Protein AF-A0A963ZCV9-F1 (afdb_monomer_lite)

Foldseek 3Di:
DPPVVLVVVLVVLLVVQQVLLVVLVLLLVLLVLVLVQQVCVVVVDDCVVRPRPHDPVSCVVCPNPHSVRSVVVNVVSLVVLLVVLLVSLVVSVCSVCVPDDLVVVSCCLSVVLLVVLVVLLVVLPDPDDPVSSVVSPVVSVVSSSVSSHSVSSVCSVVVVVVVVVVVVPPPDD

Sequence (173 aa):
MNRKFQIVLIIAIIGFLFYLDFLRDYVFKNLDWRMDFQYHMEQGGSPDKYVDGTDSWMKSVLGEASSNTIYLLKYMASGIFIVIYTFISHLIMRLAYPDQNTFPFTFLLYGLGTLSMLLVFGFYFFEWSIQTKAKFYLTSMEIGHFLESSLPTLLMLLGFKIYLSSQEVKPNE

Secondary structure (DSSP, 8-state):
--HHHHHHHHHHHHHHHHHHHHHHHHHHHHHHHHHHHHHHHHTT--TTTS---S-HHHHHHHTT--HHHHHHHHHHHHHHHHHHHHHHHHHHHHHH-TTS--HHHHHHHHHHHHHHHHHHHHGGGSS--HHHHHHHHHHHHHHHHHHTSHHHHHHHHHHHHHHHHHHHTS---

pLDDT: mean 90.55, std 8.56, range [37.78, 97.12]

Radius of gyration: 20.56 Å; chains: 1; bounding box: 50×33×68 Å

Structure (mmCIF, N/CA/C/O backbone):
data_AF-A0A9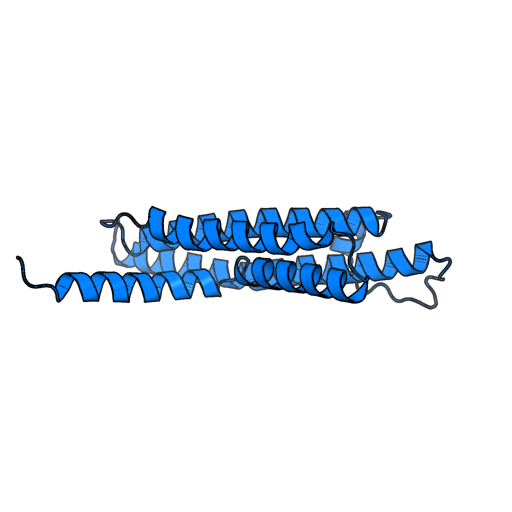63ZCV9-F1
#
_entry.id   AF-A0A963ZCV9-F1
#
loop_
_atom_site.group_PDB
_atom_site.id
_atom_site.type_symbol
_atom_site.label_atom_id
_atom_site.label_alt_id
_atom_site.label_comp_id
_atom_site.label_asym_id
_atom_site.label_entity_id
_atom_site.label_seq_id
_atom_site.pdbx_PDB_ins_code
_atom_site.Cartn_x
_atom_site.Cartn_y
_atom_site.Cartn_z
_atom_site.occupancy
_atom_site.B_iso_or_equiv
_atom_site.auth_seq_id
_atom_site.auth_comp_id
_atom_site.auth_asym_id
_atom_site.auth_atom_id
_atom_site.pdbx_PDB_model_num
ATOM 1 N N . MET A 1 1 ? -24.689 -1.014 17.542 1.00 70.31 1 MET A N 1
ATOM 2 C CA . MET A 1 1 ? -24.430 -2.256 16.774 1.00 70.31 1 MET A CA 1
ATOM 3 C C . MET A 1 1 ? -24.314 -3.419 17.751 1.00 70.31 1 MET A C 1
ATOM 5 O O . MET A 1 1 ? -23.811 -3.209 18.845 1.00 70.31 1 MET A O 1
ATOM 9 N N . ASN A 1 2 ? -24.805 -4.617 17.419 1.00 90.81 2 ASN A N 1
ATOM 10 C CA . ASN A 1 2 ? -24.644 -5.782 18.300 1.00 90.81 2 ASN A CA 1
ATOM 11 C C . ASN A 1 2 ? -23.148 -6.126 18.428 1.00 90.81 2 ASN A C 1
ATOM 13 O O . ASN A 1 2 ? -22.478 -6.294 17.410 1.00 90.81 2 ASN A O 1
ATOM 17 N N . ARG A 1 3 ? -22.633 -6.261 19.658 1.00 88.56 3 ARG A N 1
ATOM 18 C CA . ARG A 1 3 ? -21.211 -6.544 19.927 1.00 88.56 3 ARG A CA 1
ATOM 19 C C . ARG A 1 3 ? -20.709 -7.805 19.217 1.00 88.56 3 ARG A C 1
ATOM 21 O O . ARG A 1 3 ? -19.590 -7.814 18.717 1.00 88.56 3 ARG A O 1
ATOM 28 N N . LYS A 1 4 ? -21.534 -8.854 19.121 1.00 93.00 4 LYS A N 1
ATOM 29 C CA . LYS A 1 4 ? -21.173 -10.080 18.387 1.00 93.00 4 LYS A CA 1
ATOM 30 C C . LYS A 1 4 ? -21.023 -9.805 16.891 1.00 93.00 4 LYS A C 1
ATOM 32 O O . LYS A 1 4 ? -20.037 -10.213 16.292 1.00 93.00 4 LYS A O 1
ATOM 37 N N . PHE A 1 5 ? -21.971 -9.068 16.314 1.00 93.50 5 PHE A N 1
ATOM 38 C CA . PHE A 1 5 ? -21.935 -8.687 14.902 1.00 93.50 5 PHE A CA 1
ATOM 39 C C . PHE A 1 5 ? -20.728 -7.794 14.582 1.00 93.50 5 PHE A C 1
ATOM 41 O O . PHE A 1 5 ? -20.045 -8.021 13.593 1.00 93.50 5 PHE A O 1
ATOM 48 N N . GLN A 1 6 ? -20.416 -6.835 15.455 1.00 92.62 6 GLN A N 1
ATOM 49 C CA . GLN A 1 6 ? -19.242 -5.967 15.337 1.00 92.62 6 GLN A CA 1
ATOM 50 C C . GLN A 1 6 ? -17.931 -6.756 15.299 1.00 92.62 6 GLN A C 1
ATOM 52 O O . GLN A 1 6 ? -17.093 -6.498 14.444 1.00 92.62 6 GLN A O 1
ATOM 57 N N . ILE A 1 7 ? -17.763 -7.734 16.194 1.00 93.75 7 ILE A N 1
ATOM 58 C CA . ILE A 1 7 ? -16.562 -8.580 16.229 1.00 93.75 7 ILE A CA 1
ATOM 59 C C . ILE A 1 7 ? -16.450 -9.411 14.948 1.00 93.75 7 ILE A C 1
ATOM 61 O O . ILE A 1 7 ? -15.384 -9.443 14.341 1.00 93.75 7 ILE A O 1
ATOM 65 N N . VAL A 1 8 ? -17.545 -10.041 14.510 1.00 96.00 8 VAL A N 1
ATOM 66 C CA . VAL A 1 8 ? -17.570 -10.813 13.257 1.00 96.00 8 VAL A CA 1
ATOM 67 C C . VAL A 1 8 ? -17.205 -9.929 12.064 1.00 96.00 8 VAL A C 1
ATOM 69 O O . VAL A 1 8 ? -16.395 -10.331 11.233 1.00 96.00 8 VAL A O 1
ATOM 72 N N . LEU A 1 9 ? -17.741 -8.708 12.010 1.00 95.75 9 LEU A N 1
ATOM 73 C CA . LEU A 1 9 ? -17.434 -7.744 10.959 1.00 95.75 9 LEU A CA 1
ATOM 74 C C . LEU A 1 9 ? -15.954 -7.336 10.969 1.00 95.75 9 LEU A C 1
ATOM 76 O O . LEU A 1 9 ? -15.322 -7.339 9.919 1.00 95.75 9 LEU A O 1
ATOM 80 N N . ILE A 1 10 ? -15.378 -7.040 12.139 1.00 94.94 10 ILE A N 1
ATOM 81 C CA . ILE A 1 10 ? -13.949 -6.712 12.264 1.00 94.94 10 ILE A CA 1
ATOM 82 C C . ILE A 1 10 ? -13.082 -7.881 11.782 1.00 94.94 10 ILE A C 1
ATOM 84 O O . ILE A 1 10 ? -12.159 -7.662 11.004 1.00 94.94 10 ILE A O 1
ATOM 88 N N . ILE A 1 11 ? -13.391 -9.116 12.190 1.00 95.88 11 ILE A N 1
ATOM 89 C CA . ILE A 1 11 ? -12.656 -10.313 11.753 1.00 95.88 11 ILE A CA 1
ATOM 90 C C . ILE A 1 11 ? -12.740 -10.473 10.232 1.00 95.88 11 ILE A C 1
ATOM 92 O O . ILE A 1 11 ? -11.721 -10.725 9.593 1.00 95.88 11 ILE A O 1
ATOM 96 N N . ALA A 1 12 ? -13.924 -10.286 9.644 1.00 97.06 12 ALA A N 1
ATOM 97 C CA . ALA A 1 12 ? -14.109 -10.367 8.199 1.00 97.06 12 ALA A CA 1
ATOM 98 C C . ALA A 1 12 ? -13.292 -9.300 7.452 1.00 97.06 12 ALA A C 1
ATOM 100 O O . ALA A 1 12 ? -12.628 -9.619 6.468 1.00 97.06 12 ALA A O 1
ATOM 101 N N . ILE A 1 13 ? -13.285 -8.053 7.937 1.00 96.81 13 ILE A N 1
ATOM 102 C CA . ILE A 1 13 ? -12.526 -6.959 7.312 1.00 96.81 13 ILE A CA 1
ATOM 103 C C . ILE A 1 13 ? -11.013 -7.170 7.482 1.00 96.81 13 ILE A C 1
ATOM 105 O O . ILE A 1 13 ? -10.265 -6.915 6.545 1.00 96.81 13 ILE A O 1
ATOM 109 N N . ILE A 1 14 ? -10.547 -7.689 8.624 1.00 95.81 14 ILE A N 1
ATOM 110 C CA . ILE A 1 14 ? -9.137 -8.074 8.807 1.00 95.81 14 ILE A CA 1
ATOM 111 C C . ILE A 1 14 ? -8.763 -9.224 7.862 1.00 95.81 14 ILE A C 1
ATOM 113 O O . ILE A 1 14 ? -7.710 -9.181 7.236 1.00 95.81 14 ILE A O 1
ATOM 117 N N . GLY A 1 15 ? -9.625 -10.232 7.704 1.00 96.44 15 GLY A N 1
ATOM 118 C CA . GLY A 1 15 ? -9.414 -11.301 6.724 1.00 96.44 15 GLY A CA 1
ATOM 119 C C . GLY A 1 15 ? -9.315 -10.762 5.294 1.00 96.44 15 GLY A C 1
ATOM 120 O O . GLY A 1 15 ? -8.426 -11.157 4.542 1.00 96.44 15 GLY A O 1
ATOM 121 N N . PHE A 1 16 ? -10.175 -9.804 4.939 1.00 96.50 16 PHE A N 1
ATOM 122 C CA . PHE A 1 16 ? -10.111 -9.110 3.654 1.00 96.50 16 PHE A CA 1
ATOM 123 C C . PHE A 1 16 ? -8.826 -8.284 3.492 1.00 96.50 16 PHE A C 1
ATOM 125 O O . PHE A 1 16 ? -8.230 -8.294 2.422 1.00 96.50 16 PHE A O 1
ATOM 132 N N . LEU A 1 17 ? -8.354 -7.627 4.551 1.00 96.00 17 LEU A N 1
ATOM 133 C CA . LEU A 1 17 ? -7.090 -6.891 4.554 1.00 96.00 17 LEU A CA 1
ATOM 134 C C . LEU A 1 17 ? -5.893 -7.806 4.241 1.00 96.00 17 LEU A C 1
ATOM 136 O O . LEU A 1 17 ? -5.051 -7.441 3.431 1.00 96.00 17 LEU A O 1
ATOM 140 N N . PHE A 1 18 ? -5.842 -9.013 4.814 1.00 96.50 18 PHE A N 1
ATOM 141 C CA . PHE A 1 18 ? -4.823 -10.003 4.442 1.00 96.50 18 PHE A CA 1
ATOM 142 C C . PHE A 1 18 ? -4.979 -10.485 3.000 1.00 96.50 18 PHE A C 1
ATOM 144 O O . PHE A 1 18 ? -3.984 -10.673 2.310 1.00 96.50 18 PHE A O 1
ATOM 151 N N . TYR A 1 19 ? -6.211 -10.670 2.519 1.00 96.81 19 TYR A N 1
ATOM 152 C CA . TYR A 1 19 ? -6.446 -11.002 1.112 1.00 96.81 19 TYR A CA 1
ATOM 153 C C . TYR A 1 19 ? -5.904 -9.917 0.166 1.00 96.81 19 TYR A C 1
ATOM 155 O O . TYR A 1 19 ? -5.326 -10.240 -0.873 1.00 96.81 19 TYR A O 1
ATOM 163 N N . LEU A 1 20 ? -6.032 -8.641 0.543 1.00 96.50 20 LEU A N 1
ATOM 164 C CA . LEU A 1 20 ? -5.455 -7.539 -0.222 1.00 96.50 20 LEU A CA 1
ATOM 165 C C . LEU A 1 20 ? -3.932 -7.619 -0.316 1.00 96.50 20 LEU A C 1
ATOM 167 O O . LEU A 1 20 ? -3.416 -7.264 -1.371 1.00 96.50 20 LEU A O 1
ATOM 171 N N . ASP A 1 21 ? -3.229 -8.147 0.695 1.00 95.94 21 ASP A N 1
ATOM 172 C CA . ASP A 1 21 ? -1.771 -8.325 0.618 1.00 95.94 21 ASP A CA 1
ATOM 173 C C . ASP A 1 21 ? -1.414 -9.261 -0.550 1.00 95.94 21 ASP A C 1
ATOM 175 O O . ASP A 1 21 ? -0.531 -8.956 -1.350 1.00 95.94 21 ASP A O 1
ATOM 179 N N . PHE A 1 22 ? -2.165 -10.358 -0.715 1.00 95.62 22 PHE A N 1
ATOM 180 C CA . PHE A 1 22 ? -1.986 -11.283 -1.839 1.00 95.62 22 PHE A CA 1
ATOM 181 C C . PHE A 1 22 ? -2.355 -10.653 -3.182 1.00 95.62 22 PHE A C 1
ATOM 183 O O . PHE A 1 22 ? -1.644 -10.853 -4.167 1.00 95.62 22 PHE A O 1
ATOM 190 N N . LEU A 1 23 ? -3.461 -9.904 -3.240 1.00 96.00 23 LEU A N 1
ATOM 191 C CA . LEU A 1 23 ? -3.889 -9.226 -4.466 1.00 96.00 23 LEU A CA 1
ATOM 192 C C . LEU A 1 23 ? -2.854 -8.188 -4.909 1.00 96.00 23 LEU A C 1
ATOM 194 O O . LEU A 1 23 ? -2.510 -8.115 -6.088 1.00 96.00 23 LEU A O 1
ATOM 198 N N . ARG A 1 24 ? -2.340 -7.409 -3.959 1.00 95.75 24 ARG A N 1
ATOM 199 C CA . ARG A 1 24 ? -1.301 -6.412 -4.185 1.00 95.75 24 ARG A CA 1
ATOM 200 C C . ARG A 1 24 ? -0.028 -7.088 -4.680 1.00 95.75 24 ARG A C 1
ATOM 202 O O . ARG A 1 24 ? 0.457 -6.742 -5.750 1.00 95.75 24 ARG A O 1
ATOM 209 N N . ASP A 1 25 ? 0.453 -8.123 -3.999 1.00 94.62 25 ASP A N 1
ATOM 210 C CA . ASP A 1 25 ? 1.588 -8.931 -4.465 1.00 94.62 25 ASP A CA 1
ATOM 211 C C . ASP A 1 25 ? 1.398 -9.472 -5.889 1.00 94.62 25 ASP A C 1
ATOM 213 O O . ASP A 1 25 ? 2.321 -9.404 -6.703 1.00 94.62 25 ASP A O 1
ATOM 217 N N . TYR A 1 26 ? 0.210 -9.997 -6.202 1.00 95.06 26 TYR A N 1
ATOM 218 C CA . TYR A 1 26 ? -0.120 -10.497 -7.534 1.00 95.06 26 TYR A CA 1
ATOM 219 C C . TYR A 1 26 ? -0.014 -9.388 -8.587 1.00 95.06 26 TYR A C 1
ATOM 221 O O . TYR A 1 26 ? 0.646 -9.585 -9.608 1.00 95.06 26 TYR A O 1
ATOM 229 N N . VAL A 1 27 ? -0.607 -8.215 -8.343 1.00 95.38 27 VAL A N 1
ATOM 230 C CA . VAL A 1 27 ? -0.557 -7.083 -9.282 1.00 95.38 27 VAL A CA 1
ATOM 231 C C . VAL A 1 27 ? 0.886 -6.632 -9.510 1.00 95.38 27 VAL A C 1
ATOM 233 O O . VAL A 1 27 ? 1.320 -6.527 -10.656 1.00 95.38 27 VAL A O 1
ATOM 236 N N . PHE A 1 28 ? 1.651 -6.418 -8.438 1.00 94.06 28 PHE A N 1
ATOM 237 C CA . PHE A 1 28 ? 3.015 -5.895 -8.534 1.00 94.06 28 PHE A CA 1
ATOM 238 C C . PHE A 1 28 ? 3.978 -6.876 -9.210 1.00 94.06 28 PHE A C 1
ATOM 240 O O . PHE A 1 28 ? 4.719 -6.462 -10.098 1.00 94.06 28 PHE A O 1
ATOM 247 N N . LYS A 1 29 ? 3.921 -8.173 -8.875 1.00 94.12 29 LYS A N 1
ATOM 248 C CA . LYS A 1 29 ? 4.752 -9.200 -9.533 1.00 94.12 29 LYS A CA 1
ATOM 249 C C . LYS A 1 29 ? 4.478 -9.275 -11.033 1.00 94.12 29 LYS A C 1
ATOM 251 O O . LYS A 1 29 ? 5.410 -9.337 -11.826 1.00 94.12 29 LYS A O 1
ATOM 256 N N . ASN A 1 30 ? 3.206 -9.224 -11.428 1.00 94.81 30 ASN A N 1
ATOM 257 C CA . ASN A 1 30 ? 2.830 -9.267 -12.838 1.00 94.81 30 ASN A CA 1
ATOM 258 C C . ASN A 1 30 ? 3.265 -8.020 -13.613 1.00 94.81 30 ASN A C 1
ATOM 260 O O . ASN A 1 30 ? 3.693 -8.147 -14.761 1.00 94.81 30 ASN A O 1
ATOM 264 N N . LEU A 1 31 ? 3.170 -6.839 -12.995 1.00 93.81 31 LEU A N 1
ATOM 265 C CA . LEU A 1 31 ? 3.685 -5.597 -13.572 1.00 93.81 31 LEU A CA 1
ATOM 266 C C . LEU A 1 31 ? 5.208 -5.648 -13.727 1.00 93.81 31 LEU A C 1
ATOM 268 O O . LEU A 1 31 ? 5.710 -5.253 -14.774 1.00 93.81 31 LEU A O 1
ATOM 272 N N . ASP A 1 32 ? 5.928 -6.183 -12.740 1.00 92.12 32 ASP A N 1
ATOM 273 C CA . ASP A 1 32 ? 7.386 -6.315 -12.796 1.00 92.12 32 ASP A CA 1
ATOM 274 C C . ASP A 1 32 ? 7.842 -7.278 -13.891 1.00 92.12 32 ASP A C 1
ATOM 276 O O . ASP A 1 32 ? 8.702 -6.918 -14.695 1.00 92.12 32 ASP A O 1
ATOM 280 N N . TRP A 1 33 ? 7.218 -8.454 -13.998 1.00 93.19 33 TRP A N 1
ATOM 281 C CA . TRP A 1 33 ? 7.505 -9.390 -15.087 1.00 93.19 33 TRP A CA 1
ATOM 282 C C . TRP A 1 33 ? 7.214 -8.790 -16.458 1.00 93.19 33 TRP A C 1
ATOM 284 O O . TRP A 1 33 ? 8.032 -8.924 -17.370 1.00 93.19 33 TRP A O 1
ATOM 294 N N . ARG A 1 34 ? 6.092 -8.075 -16.603 1.00 92.56 34 ARG A N 1
ATOM 295 C CA . ARG A 1 34 ? 5.736 -7.478 -17.892 1.00 92.56 34 ARG A CA 1
ATOM 296 C C . ARG A 1 34 ? 6.691 -6.348 -18.256 1.00 92.56 34 ARG A C 1
ATOM 298 O O . ARG A 1 34 ? 7.080 -6.234 -19.415 1.00 92.56 34 ARG A O 1
ATOM 305 N N . MET A 1 35 ? 7.058 -5.518 -17.282 1.00 91.75 35 MET A N 1
ATOM 306 C CA . MET A 1 35 ? 7.998 -4.415 -17.465 1.00 91.75 35 MET A CA 1
ATOM 307 C C . MET A 1 35 ? 9.374 -4.932 -17.888 1.00 91.75 35 MET A C 1
ATOM 309 O O . MET A 1 35 ? 9.934 -4.412 -18.850 1.00 91.75 35 MET A O 1
ATOM 313 N N . ASP A 1 36 ? 9.887 -5.966 -17.216 1.00 90.88 36 ASP A N 1
ATOM 314 C CA . ASP A 1 36 ? 11.181 -6.577 -17.535 1.00 90.88 36 ASP A CA 1
ATOM 315 C C . ASP A 1 36 ? 11.179 -7.230 -18.924 1.00 90.88 36 ASP A C 1
ATOM 317 O O . ASP A 1 36 ? 12.088 -6.999 -19.725 1.00 90.88 36 ASP A O 1
ATOM 321 N N . PHE A 1 37 ? 10.117 -7.971 -19.258 1.00 91.56 37 PHE A N 1
ATOM 322 C CA . PHE A 1 37 ? 9.955 -8.556 -20.587 1.00 91.56 37 PHE A CA 1
ATOM 323 C C . PHE A 1 37 ? 9.942 -7.475 -21.676 1.00 91.56 37 PHE A C 1
ATOM 325 O O . PHE A 1 37 ? 10.702 -7.559 -22.640 1.00 91.56 37 PHE A O 1
ATOM 332 N N . GLN A 1 38 ? 9.124 -6.429 -21.515 1.00 90.44 38 GLN A N 1
ATOM 333 C CA . GLN A 1 38 ? 9.017 -5.361 -22.511 1.00 90.44 38 GLN A CA 1
ATOM 334 C C . GLN A 1 38 ? 10.306 -4.557 -22.644 1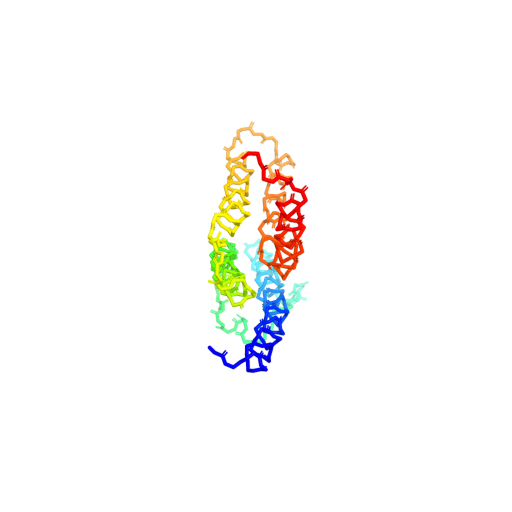.00 90.44 38 GLN A C 1
ATOM 336 O O . GLN A 1 38 ? 10.702 -4.239 -23.761 1.00 90.44 38 GLN A O 1
ATOM 341 N N . TYR A 1 39 ? 11.006 -4.295 -21.540 1.00 89.38 39 TYR A N 1
ATOM 342 C CA . TYR A 1 39 ? 12.304 -3.629 -21.574 1.00 89.38 39 TYR A CA 1
ATOM 343 C C . TYR A 1 39 ? 13.305 -4.388 -22.457 1.00 89.38 39 TYR A C 1
ATOM 345 O O . TYR A 1 39 ? 13.952 -3.793 -23.316 1.00 89.38 39 TYR A O 1
ATOM 353 N N . HIS A 1 40 ? 13.399 -5.711 -22.313 1.00 90.19 40 HIS A N 1
ATOM 354 C CA . HIS A 1 40 ? 14.300 -6.521 -23.136 1.00 90.19 40 HIS A CA 1
ATOM 355 C C . HIS A 1 40 ? 13.857 -6.605 -24.601 1.00 90.19 40 HIS A C 1
ATOM 357 O O . HIS A 1 40 ? 14.702 -6.576 -25.498 1.00 90.19 40 HIS A O 1
ATOM 363 N N . MET A 1 41 ? 12.549 -6.666 -24.860 1.00 90.25 41 MET A N 1
ATOM 364 C CA . MET A 1 41 ? 12.003 -6.621 -26.220 1.00 90.25 41 MET A CA 1
ATOM 365 C C . MET A 1 41 ? 12.303 -5.283 -26.916 1.00 90.25 41 MET A C 1
ATOM 367 O O . MET A 1 41 ? 12.718 -5.271 -28.074 1.00 90.25 41 MET A O 1
ATOM 371 N N . GLU A 1 42 ? 12.180 -4.161 -26.201 1.00 88.31 42 GLU A N 1
ATOM 372 C CA . GLU A 1 42 ? 12.497 -2.810 -26.691 1.00 88.31 42 GLU A CA 1
ATOM 373 C C . GLU A 1 42 ? 13.987 -2.638 -27.037 1.00 88.31 42 GLU A C 1
ATOM 375 O O . GLU A 1 42 ? 14.327 -1.888 -27.950 1.00 88.31 42 GLU A O 1
ATOM 380 N N . GLN A 1 43 ? 14.880 -3.372 -26.364 1.00 88.81 43 GLN A N 1
ATOM 381 C CA . GLN A 1 43 ? 16.321 -3.405 -26.661 1.00 88.81 43 GLN A CA 1
ATOM 382 C C . GLN A 1 43 ? 16.684 -4.339 -27.837 1.00 88.81 43 GLN A C 1
ATOM 384 O O . GLN A 1 43 ? 17.863 -4.605 -28.079 1.00 88.81 43 GLN A O 1
ATOM 389 N N . GLY A 1 44 ? 15.695 -4.857 -28.574 1.00 87.06 44 GLY A N 1
ATOM 390 C CA . GLY A 1 44 ? 15.904 -5.779 -29.696 1.00 87.06 44 GLY A CA 1
ATOM 391 C C . GLY A 1 44 ? 16.043 -7.248 -29.284 1.00 87.06 44 GLY A C 1
ATOM 392 O O . GLY A 1 44 ? 16.567 -8.059 -30.051 1.00 87.06 44 GLY A O 1
ATOM 393 N N . GLY A 1 45 ? 15.600 -7.604 -28.075 1.00 83.25 45 GLY A N 1
ATOM 394 C CA . GLY A 1 45 ? 15.478 -8.990 -27.630 1.00 83.25 45 GLY A CA 1
ATOM 395 C C . GLY A 1 45 ? 14.474 -9.791 -28.469 1.00 83.25 45 GLY A C 1
ATOM 396 O O . GLY A 1 45 ? 13.602 -9.235 -29.132 1.00 83.25 45 GLY A O 1
ATOM 397 N N . SER A 1 46 ? 14.602 -11.122 -28.440 1.00 82.12 46 SER A N 1
ATOM 398 C CA . SER A 1 46 ? 13.636 -12.038 -29.065 1.00 82.12 46 SER A CA 1
ATOM 399 C C . SER A 1 46 ? 12.766 -12.706 -27.993 1.00 82.12 46 SER A C 1
ATOM 401 O O . SER A 1 46 ? 13.317 -13.088 -26.950 1.00 82.12 46 SER A O 1
ATOM 403 N N . PRO A 1 47 ? 11.466 -12.955 -28.257 1.00 77.75 47 PRO A N 1
ATOM 404 C CA . PRO A 1 47 ? 10.594 -13.718 -27.361 1.00 77.75 47 PRO A CA 1
ATOM 405 C C . PRO A 1 47 ? 11.094 -15.147 -27.100 1.00 77.75 47 PRO A C 1
ATOM 407 O O . PRO A 1 47 ? 10.721 -15.757 -26.105 1.00 77.75 47 PRO A O 1
ATOM 410 N N . ASP A 1 48 ? 11.974 -15.674 -27.957 1.00 78.50 48 ASP A N 1
ATOM 411 C CA . ASP A 1 48 ? 12.573 -17.005 -27.790 1.00 78.50 48 ASP A CA 1
ATOM 412 C C . ASP A 1 48 ? 13.656 -17.045 -26.697 1.00 78.50 48 ASP A C 1
ATOM 414 O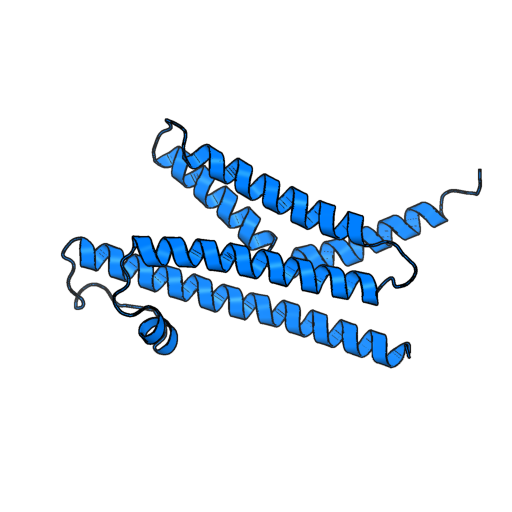 O . ASP A 1 48 ? 14.047 -18.119 -26.240 1.00 78.50 48 ASP A O 1
ATOM 418 N N . LYS A 1 49 ? 14.185 -15.878 -26.300 1.00 76.81 49 LYS A N 1
ATOM 419 C CA . LYS A 1 49 ? 15.257 -15.745 -25.297 1.00 76.81 49 LYS A CA 1
ATOM 420 C C . LYS A 1 49 ? 14.766 -15.218 -23.952 1.00 76.81 49 LYS A C 1
ATOM 422 O O . LYS A 1 49 ? 15.414 -15.478 -22.942 1.00 76.81 49 LYS A O 1
ATOM 427 N N . TYR A 1 50 ? 13.653 -14.491 -23.941 1.00 80.44 50 TYR A N 1
ATOM 428 C CA . TYR A 1 50 ? 13.083 -13.885 -22.743 1.00 80.44 50 TYR A CA 1
ATOM 429 C C . TYR A 1 50 ? 11.680 -14.433 -22.521 1.00 80.44 50 TYR A C 1
ATOM 431 O O . TYR A 1 50 ? 10.800 -14.259 -23.357 1.00 80.44 50 TYR A O 1
ATOM 439 N N . VAL A 1 51 ? 11.476 -15.116 -21.397 1.00 83.44 51 VAL A N 1
ATOM 440 C CA . VAL A 1 51 ? 10.179 -15.708 -21.061 1.00 83.44 51 VAL A CA 1
ATOM 441 C C . VAL A 1 51 ? 9.347 -14.687 -20.299 1.00 83.44 51 VAL A C 1
ATOM 443 O O . VAL A 1 51 ? 9.758 -14.190 -19.255 1.00 83.44 51 VAL A O 1
ATOM 446 N N . ASP A 1 52 ? 8.159 -14.404 -20.819 1.00 86.00 52 ASP A N 1
ATOM 447 C CA . ASP A 1 52 ? 7.170 -13.568 -20.149 1.00 86.00 52 ASP A CA 1
ATOM 448 C C . ASP A 1 52 ? 6.482 -14.359 -19.026 1.00 86.00 52 ASP A C 1
ATOM 450 O O . ASP A 1 52 ? 5.666 -15.244 -19.293 1.00 86.00 52 ASP A O 1
ATOM 454 N N . GLY A 1 53 ? 6.841 -14.058 -17.776 1.00 87.44 53 GLY A N 1
ATOM 455 C CA . GLY A 1 53 ? 6.253 -14.674 -16.582 1.00 87.44 53 GLY A CA 1
ATOM 456 C C . GLY A 1 53 ? 4.873 -14.127 -16.205 1.00 87.44 53 GLY A C 1
ATOM 457 O O . GLY A 1 53 ? 4.256 -14.646 -15.276 1.00 87.44 53 GLY A O 1
ATOM 458 N N . THR A 1 54 ? 4.383 -13.087 -16.887 1.00 91.75 54 THR A N 1
ATOM 459 C CA . THR A 1 54 ? 3.100 -12.451 -16.579 1.00 91.75 54 THR A CA 1
ATOM 460 C C . THR A 1 54 ? 1.930 -13.400 -16.835 1.00 91.75 54 THR A C 1
ATOM 462 O O . THR A 1 54 ? 1.815 -14.021 -17.894 1.00 91.75 54 THR A O 1
ATOM 465 N N . ASP A 1 55 ? 1.023 -13.475 -15.863 1.00 93.50 55 ASP A N 1
ATOM 466 C CA . ASP A 1 55 ? -0.220 -14.226 -15.958 1.00 93.50 55 ASP A CA 1
ATOM 467 C C . ASP A 1 55 ? -1.042 -13.808 -17.187 1.00 93.50 55 ASP A C 1
ATOM 469 O O . ASP A 1 55 ? -1.074 -12.643 -17.587 1.00 93.50 55 ASP A O 1
ATOM 473 N N . SER A 1 56 ? -1.751 -14.776 -17.766 1.00 90.56 56 SER A N 1
ATOM 474 C CA . SER A 1 56 ? -2.510 -14.615 -19.009 1.00 90.56 56 SER A CA 1
ATOM 475 C C . SER A 1 56 ? -3.511 -13.455 -18.971 1.00 90.56 56 SER A C 1
ATOM 477 O O . SER A 1 56 ? -3.628 -12.713 -19.951 1.00 90.56 56 SER A O 1
ATOM 479 N N . TRP A 1 57 ? -4.188 -13.248 -17.837 1.00 92.06 57 TRP A N 1
ATOM 480 C CA . TRP A 1 57 ? -5.128 -12.146 -17.682 1.00 92.06 57 TRP A CA 1
ATOM 481 C C . TRP A 1 57 ? -4.395 -10.802 -17.645 1.00 92.06 57 TRP A C 1
ATOM 483 O O . TRP A 1 57 ? -4.704 -9.918 -18.445 1.00 92.06 57 TRP A O 1
ATOM 493 N N . MET A 1 58 ? -3.363 -10.669 -16.807 1.00 92.12 58 MET A N 1
ATOM 494 C CA . MET A 1 58 ? -2.549 -9.447 -16.729 1.00 92.12 58 MET A CA 1
ATOM 495 C C . MET A 1 58 ? -1.886 -9.112 -18.067 1.00 92.12 58 MET A C 1
ATOM 497 O O . MET A 1 58 ? -1.853 -7.952 -18.474 1.00 92.12 58 MET A O 1
ATOM 501 N N . LYS A 1 59 ? -1.425 -10.124 -18.802 1.00 91.00 59 LYS A N 1
ATOM 502 C CA . LYS A 1 59 ? -0.870 -9.965 -20.145 1.00 91.00 59 LYS A CA 1
ATOM 503 C C . LYS A 1 59 ? -1.901 -9.411 -21.127 1.00 91.00 59 LYS A C 1
ATOM 505 O O . LYS A 1 59 ? -1.566 -8.527 -21.911 1.00 91.00 59 LYS A O 1
ATOM 510 N N . SER A 1 60 ? -3.148 -9.881 -21.063 1.00 89.94 60 SER A N 1
ATOM 511 C CA . SER A 1 60 ? -4.236 -9.367 -21.908 1.00 89.94 60 SER A CA 1
ATOM 512 C C . SER A 1 60 ? -4.603 -7.914 -21.588 1.00 89.94 60 SER A C 1
ATOM 514 O O . SER A 1 60 ? -4.878 -7.141 -22.501 1.00 89.94 60 SER A O 1
ATOM 516 N N . VAL A 1 61 ? -4.550 -7.527 -20.308 1.00 90.19 61 VAL A N 1
ATOM 517 C CA . VAL A 1 61 ? -4.847 -6.161 -19.850 1.00 90.19 61 VAL A CA 1
ATOM 518 C C . VAL A 1 61 ? -3.729 -5.191 -20.230 1.00 90.19 61 VAL A C 1
ATOM 520 O O . VAL A 1 61 ? -4.002 -4.084 -20.687 1.00 90.19 61 VAL A O 1
ATOM 523 N N . LEU A 1 62 ? -2.472 -5.595 -20.037 1.00 89.19 62 LEU A N 1
ATOM 524 C CA . LEU A 1 62 ? -1.310 -4.748 -20.306 1.00 89.19 62 LEU A CA 1
ATOM 525 C C . LEU A 1 62 ? -0.967 -4.683 -21.798 1.00 89.19 62 LEU A C 1
ATOM 527 O O . LEU A 1 62 ? -0.386 -3.695 -22.240 1.00 89.19 62 LEU A O 1
ATOM 531 N N . GLY A 1 63 ? -1.324 -5.709 -22.576 1.00 85.44 63 GLY A N 1
ATOM 532 C CA . GLY A 1 63 ? -1.128 -5.742 -24.023 1.00 85.44 63 GLY A CA 1
ATOM 533 C C . GLY A 1 63 ? 0.302 -5.375 -24.425 1.00 85.44 63 GLY A C 1
ATOM 534 O O . GLY A 1 63 ? 1.271 -5.804 -23.796 1.00 85.44 63 GLY A O 1
ATOM 535 N N . GLU A 1 64 ? 0.439 -4.546 -25.457 1.00 85.19 64 GLU A N 1
ATOM 536 C CA . GLU A 1 64 ? 1.723 -4.045 -25.971 1.00 85.19 64 GLU A CA 1
ATOM 537 C C . GLU A 1 64 ? 2.205 -2.763 -25.270 1.00 85.19 64 GLU A C 1
ATOM 539 O O . GLU A 1 64 ? 3.001 -2.012 -25.830 1.00 85.19 64 GLU A O 1
ATOM 544 N N . ALA A 1 65 ? 1.739 -2.482 -24.048 1.00 90.25 65 ALA A N 1
ATOM 545 C CA . ALA A 1 65 ? 2.221 -1.329 -23.294 1.00 90.25 65 ALA A CA 1
ATOM 546 C C . ALA A 1 65 ? 3.753 -1.359 -23.161 1.00 90.25 65 ALA A C 1
ATOM 548 O O . ALA A 1 65 ? 4.337 -2.405 -22.864 1.00 90.25 65 ALA A O 1
ATOM 549 N N . SER A 1 66 ? 4.378 -0.196 -23.372 1.00 90.94 66 SER A N 1
ATOM 550 C CA . SER A 1 66 ? 5.826 -0.022 -23.226 1.00 90.94 66 SER A CA 1
ATOM 551 C C . SER A 1 66 ? 6.275 -0.221 -21.779 1.00 90.94 66 SER A C 1
ATOM 553 O O . SER A 1 66 ? 5.482 -0.045 -20.843 1.00 90.94 66 SER A O 1
ATOM 555 N N . SER A 1 67 ? 7.561 -0.505 -21.583 1.00 87.12 67 SER A N 1
ATOM 556 C CA . SER A 1 67 ? 8.182 -0.615 -20.257 1.00 87.12 67 SER A CA 1
ATOM 557 C C . SER A 1 67 ? 7.899 0.623 -19.388 1.00 87.12 67 SER A C 1
ATOM 559 O O . SER A 1 67 ? 7.480 0.498 -18.237 1.00 87.12 67 SER A O 1
ATOM 561 N N . ASN A 1 68 ? 7.988 1.824 -19.972 1.00 87.75 68 ASN A N 1
ATOM 562 C CA . ASN A 1 68 ? 7.687 3.096 -19.305 1.00 87.75 68 ASN A CA 1
ATOM 563 C C . ASN A 1 68 ? 6.208 3.246 -18.917 1.00 87.75 68 ASN A C 1
ATOM 565 O O . ASN A 1 68 ? 5.885 3.788 -17.858 1.00 87.75 68 ASN A O 1
ATOM 569 N N . THR A 1 69 ? 5.290 2.774 -19.763 1.00 89.50 69 THR A N 1
ATOM 570 C CA . THR A 1 69 ? 3.854 2.797 -19.455 1.00 89.50 69 THR A CA 1
ATOM 571 C C . THR A 1 69 ? 3.540 1.865 -18.286 1.00 89.50 69 THR A C 1
ATOM 573 O O . THR A 1 69 ? 2.814 2.252 -17.372 1.00 89.50 69 THR A O 1
ATOM 576 N N . ILE A 1 70 ? 4.119 0.662 -18.276 1.00 91.56 70 ILE A N 1
ATOM 577 C CA . ILE A 1 70 ? 3.932 -0.317 -17.194 1.00 91.56 70 ILE A CA 1
ATOM 578 C C . ILE A 1 70 ? 4.526 0.209 -15.884 1.00 91.56 70 ILE A C 1
ATOM 580 O O . ILE A 1 70 ? 3.901 0.090 -14.829 1.00 91.56 70 ILE A O 1
ATOM 584 N N . TYR A 1 71 ? 5.682 0.869 -15.956 1.00 87.56 71 TYR A N 1
ATOM 585 C CA . TYR A 1 71 ? 6.283 1.562 -14.821 1.00 87.56 71 TYR A CA 1
ATOM 586 C C . TYR A 1 71 ? 5.325 2.597 -14.208 1.00 87.56 71 TYR A C 1
ATOM 588 O O . TYR A 1 71 ? 5.106 2.591 -12.996 1.00 87.56 71 TYR A O 1
ATOM 596 N N . LEU A 1 72 ? 4.685 3.445 -15.023 1.00 88.75 72 LEU A N 1
ATOM 597 C CA . LEU A 1 72 ? 3.695 4.411 -14.530 1.00 88.75 72 LEU A CA 1
ATOM 598 C C . LEU A 1 72 ? 2.480 3.719 -13.891 1.00 88.75 72 LEU A C 1
ATOM 600 O O . LEU A 1 72 ? 2.021 4.140 -12.828 1.00 88.75 72 LEU A O 1
ATOM 604 N N . LEU A 1 73 ? 1.982 2.638 -14.500 1.00 91.31 73 LEU A N 1
ATOM 605 C CA . LEU A 1 73 ? 0.872 1.854 -13.951 1.00 91.31 73 LEU A CA 1
ATOM 606 C C . LEU A 1 73 ? 1.209 1.258 -12.580 1.00 91.31 73 LEU A C 1
ATOM 608 O O . LEU A 1 73 ? 0.347 1.248 -11.705 1.00 91.31 73 LEU A O 1
ATOM 612 N N . LYS A 1 74 ? 2.457 0.831 -12.355 1.00 90.81 74 LYS A N 1
ATOM 613 C CA . LYS A 1 74 ? 2.929 0.359 -11.043 1.00 90.81 74 LYS A CA 1
ATOM 614 C C . LYS A 1 74 ? 2.824 1.443 -9.971 1.00 90.81 74 LYS A C 1
ATOM 616 O O . LYS A 1 74 ? 2.329 1.178 -8.877 1.00 90.81 74 LYS A O 1
ATOM 621 N N . TYR A 1 75 ? 3.207 2.674 -10.297 1.00 86.00 75 TYR A N 1
ATOM 622 C CA . TYR A 1 75 ? 3.051 3.812 -9.385 1.00 86.00 75 TYR A CA 1
ATOM 623 C C . TYR A 1 75 ? 1.592 4.158 -9.106 1.00 86.00 75 TYR A C 1
ATOM 625 O O . TYR A 1 75 ? 1.224 4.430 -7.964 1.00 86.00 75 TYR A O 1
ATOM 633 N N . MET A 1 76 ? 0.743 4.127 -10.134 1.00 90.88 76 MET A N 1
ATOM 634 C CA . MET A 1 76 ? -0.691 4.345 -9.954 1.00 90.88 76 MET A CA 1
ATOM 635 C C . MET A 1 76 ? -1.315 3.254 -9.079 1.00 90.88 76 MET A C 1
ATOM 637 O O . MET A 1 76 ? -2.108 3.570 -8.194 1.00 90.88 76 MET A O 1
ATOM 641 N N . ALA A 1 77 ? -0.930 1.992 -9.286 1.00 93.06 77 ALA A N 1
ATOM 642 C CA . ALA A 1 77 ? -1.371 0.874 -8.462 1.00 93.06 77 ALA A CA 1
ATOM 643 C C . ALA A 1 77 ? -0.973 1.078 -6.994 1.00 93.06 77 ALA A C 1
ATOM 645 O O . ALA A 1 77 ? -1.838 0.972 -6.129 1.00 93.06 77 ALA A O 1
ATOM 646 N N . SER A 1 78 ? 0.279 1.462 -6.722 1.00 92.62 78 SER A N 1
ATOM 647 C CA . SER A 1 78 ? 0.752 1.820 -5.374 1.00 92.62 78 SER A CA 1
ATOM 648 C C . SER A 1 78 ? -0.124 2.896 -4.724 1.00 92.62 78 SER A C 1
ATOM 650 O O . SER A 1 78 ? -0.693 2.680 -3.654 1.00 92.62 78 SER A O 1
ATOM 652 N N . GLY A 1 79 ? -0.362 4.016 -5.415 1.00 92.25 79 GLY A N 1
ATOM 653 C CA . GLY A 1 79 ? -1.238 5.076 -4.906 1.00 92.25 79 GLY A CA 1
ATOM 654 C C . GLY A 1 79 ? -2.663 4.596 -4.599 1.00 92.25 79 GLY A C 1
ATOM 655 O O . GLY A 1 79 ? -3.223 4.939 -3.556 1.00 92.25 79 GLY A O 1
ATOM 656 N N . ILE A 1 80 ? -3.240 3.762 -5.471 1.00 95.50 80 ILE A N 1
ATOM 657 C CA . ILE A 1 80 ? -4.567 3.164 -5.263 1.00 95.50 80 ILE A CA 1
ATOM 658 C C . ILE A 1 80 ? -4.567 2.257 -4.029 1.00 95.50 80 ILE A C 1
ATOM 660 O O . ILE A 1 80 ? -5.460 2.380 -3.188 1.00 95.50 80 ILE A O 1
ATOM 664 N N . PHE A 1 81 ? -3.571 1.378 -3.883 1.00 96.94 81 PHE A N 1
ATOM 665 C CA . PHE A 1 81 ? -3.471 0.504 -2.719 1.00 96.94 81 PHE A CA 1
ATOM 666 C C . PHE A 1 81 ? -3.302 1.315 -1.434 1.00 96.94 81 PHE A C 1
ATOM 668 O O . PHE A 1 81 ? -4.058 1.078 -0.497 1.00 96.94 81 PHE A O 1
ATOM 675 N N . ILE A 1 82 ? -2.436 2.331 -1.387 1.00 95.94 82 ILE A N 1
ATOM 676 C CA . ILE A 1 82 ? -2.286 3.192 -0.199 1.00 95.94 82 ILE A CA 1
ATOM 677 C C . ILE A 1 82 ? -3.638 3.774 0.233 1.00 95.94 82 ILE A C 1
ATOM 679 O O . ILE A 1 82 ? -3.982 3.723 1.417 1.00 95.94 82 ILE A O 1
ATOM 683 N N . VAL A 1 83 ? -4.441 4.280 -0.709 1.00 95.81 83 VAL A N 1
ATOM 684 C CA . VAL A 1 83 ? -5.780 4.818 -0.412 1.00 95.81 83 VAL A CA 1
ATOM 685 C C . VAL A 1 83 ? -6.715 3.730 0.127 1.00 95.81 83 VAL A C 1
ATOM 687 O O . VAL A 1 83 ? -7.385 3.949 1.140 1.00 95.81 83 VAL A O 1
ATOM 690 N N . ILE A 1 84 ? -6.735 2.549 -0.500 1.00 96.94 84 ILE A N 1
ATOM 691 C CA . ILE A 1 84 ? -7.544 1.401 -0.058 1.00 96.94 84 ILE A CA 1
ATOM 692 C C . ILE A 1 84 ? -7.152 0.974 1.364 1.00 96.94 84 ILE A C 1
ATOM 694 O O . ILE A 1 84 ? -8.018 0.874 2.236 1.00 96.94 84 ILE A O 1
ATOM 698 N N . TYR A 1 85 ? -5.859 0.770 1.621 1.00 97.12 85 TYR A N 1
ATOM 699 C CA . TYR A 1 85 ? -5.340 0.365 2.927 1.00 97.12 85 TYR A CA 1
ATOM 700 C C . TYR A 1 85 ? -5.617 1.423 3.995 1.00 97.12 85 TYR A C 1
ATOM 702 O O . TYR A 1 85 ? -6.048 1.065 5.090 1.00 97.12 85 TYR A O 1
ATOM 710 N N . THR A 1 86 ? -5.474 2.714 3.674 1.00 96.38 86 THR A N 1
ATOM 711 C CA . THR A 1 86 ? -5.828 3.824 4.577 1.00 96.38 86 THR A CA 1
ATOM 712 C C . THR A 1 86 ? -7.304 3.767 4.968 1.00 96.38 86 THR A C 1
ATOM 714 O O . THR A 1 86 ? -7.646 3.862 6.150 1.00 96.38 86 THR A O 1
ATOM 717 N N . PHE A 1 87 ? -8.192 3.590 3.987 1.00 96.50 87 PHE A N 1
ATOM 718 C CA . PHE A 1 87 ? -9.634 3.547 4.216 1.00 96.50 87 PHE A CA 1
ATOM 719 C C . PHE A 1 87 ? -10.043 2.339 5.067 1.00 96.50 87 PHE A C 1
ATOM 721 O O . PHE A 1 87 ? -10.758 2.494 6.059 1.00 96.50 87 PHE A O 1
ATOM 728 N N . ILE A 1 88 ? -9.558 1.144 4.722 1.00 96.56 88 ILE A N 1
ATOM 729 C CA . ILE A 1 88 ? -9.873 -0.092 5.451 1.00 96.56 88 ILE A CA 1
ATOM 730 C C . ILE A 1 88 ? -9.317 -0.035 6.871 1.00 96.56 88 ILE A C 1
ATOM 732 O O . ILE A 1 88 ? -10.026 -0.360 7.824 1.00 96.56 88 ILE A O 1
ATOM 736 N N . SER A 1 89 ? -8.087 0.449 7.025 1.00 96.12 89 SER A N 1
ATOM 737 C CA . SER A 1 89 ? -7.488 0.735 8.324 1.00 96.12 89 SER A CA 1
ATOM 738 C C . SER A 1 89 ? -8.363 1.636 9.182 1.00 96.12 89 SER A C 1
ATOM 740 O O . SER A 1 89 ? -8.642 1.322 10.342 1.00 96.12 89 SER A O 1
ATOM 742 N N . HIS A 1 90 ? -8.803 2.763 8.616 1.00 95.88 90 HIS A N 1
ATOM 743 C CA . HIS A 1 90 ? -9.638 3.713 9.335 1.00 95.88 90 HIS A CA 1
ATOM 744 C C . HIS A 1 90 ? -10.967 3.076 9.751 1.00 95.88 90 HIS A C 1
ATOM 746 O O . HIS A 1 90 ? -11.403 3.231 10.893 1.00 95.88 90 HIS A O 1
ATOM 752 N N . LEU A 1 91 ? -11.581 2.308 8.846 1.00 96.00 91 LEU A N 1
ATOM 753 C CA . LEU A 1 91 ? -12.818 1.584 9.106 1.00 96.00 91 LEU A CA 1
ATOM 754 C C . LEU A 1 91 ? -12.649 0.576 10.251 1.00 96.00 91 LEU A C 1
ATOM 756 O O . LEU A 1 91 ? -13.460 0.575 11.177 1.00 96.00 91 LEU A O 1
ATOM 760 N N . ILE A 1 92 ? -11.583 -0.231 10.239 1.00 95.94 92 ILE A N 1
ATOM 761 C CA . ILE A 1 92 ? -11.265 -1.176 11.320 1.00 95.94 92 ILE A CA 1
ATOM 762 C C . ILE A 1 92 ? -11.097 -0.431 12.648 1.00 95.94 92 ILE A C 1
ATOM 764 O O . ILE A 1 92 ? -11.699 -0.821 13.647 1.00 95.94 92 ILE A O 1
ATOM 768 N N . MET A 1 93 ? -10.334 0.664 12.663 1.00 95.56 93 MET A N 1
ATOM 769 C CA . MET A 1 93 ? -10.122 1.477 13.863 1.00 95.56 93 MET A CA 1
ATOM 770 C C . MET A 1 93 ? -11.433 2.054 14.406 1.00 95.56 93 MET A C 1
ATOM 772 O O . MET A 1 93 ? -11.688 1.985 15.608 1.00 95.56 93 MET A O 1
ATOM 776 N N . ARG A 1 94 ? -12.290 2.593 13.530 1.00 94.56 94 ARG A N 1
ATOM 777 C CA . ARG A 1 94 ? -13.591 3.161 13.907 1.00 94.56 94 ARG A CA 1
ATOM 778 C C . ARG A 1 94 ? -14.556 2.099 14.429 1.00 94.56 94 ARG A C 1
ATOM 780 O O . ARG A 1 94 ? -15.326 2.374 15.344 1.00 94.56 94 ARG A O 1
ATOM 787 N N . LEU A 1 95 ? -14.502 0.890 13.873 1.00 94.56 95 LEU A N 1
ATOM 788 C CA . LEU A 1 95 ? -15.271 -0.248 14.366 1.00 94.56 95 LEU A CA 1
ATOM 789 C C . LEU A 1 95 ? -14.718 -0.778 15.688 1.00 94.56 95 LEU A C 1
ATOM 791 O O . LEU A 1 95 ? -15.508 -1.169 16.534 1.00 94.56 95 LEU A O 1
ATOM 795 N N . ALA A 1 96 ? -13.404 -0.806 15.898 1.00 93.56 96 ALA A N 1
ATOM 796 C CA . ALA A 1 96 ? -12.809 -1.296 17.141 1.00 93.56 96 ALA A CA 1
ATOM 797 C C . ALA A 1 96 ? -13.025 -0.327 18.318 1.00 93.56 96 ALA A C 1
ATOM 799 O O . ALA A 1 96 ? -13.282 -0.773 19.436 1.00 93.56 96 ALA A O 1
ATOM 800 N N . TYR A 1 97 ? -12.976 0.982 18.056 1.00 93.25 97 TYR A N 1
ATOM 801 C CA . TYR A 1 97 ? -13.058 2.039 19.068 1.00 93.25 97 TYR A CA 1
ATOM 802 C C . TYR A 1 97 ? -14.100 3.108 18.677 1.00 93.25 97 TYR A C 1
ATOM 804 O O . TYR A 1 97 ? -13.738 4.233 18.325 1.00 93.25 97 TYR A O 1
ATOM 812 N N . PRO A 1 98 ? -15.407 2.783 18.716 1.00 89.75 98 PRO A N 1
ATOM 813 C CA . PRO A 1 98 ? -16.470 3.657 18.205 1.00 89.75 98 PRO A CA 1
ATOM 814 C C . PRO A 1 98 ? -16.618 4.976 18.974 1.00 89.75 98 PRO A C 1
ATOM 816 O O . PRO A 1 98 ? -17.008 5.987 18.389 1.00 89.75 98 PRO A O 1
ATOM 819 N N . ASP A 1 99 ? -16.265 4.993 20.257 1.00 90.56 99 ASP A N 1
ATOM 820 C CA . ASP A 1 99 ? -16.399 6.178 21.113 1.00 90.56 99 ASP A CA 1
ATOM 821 C C . ASP A 1 99 ? -15.160 7.086 21.072 1.00 90.56 99 ASP A C 1
ATOM 823 O O . ASP A 1 99 ? -15.149 8.158 21.667 1.00 90.56 99 ASP A O 1
ATOM 827 N N . GLN A 1 100 ? -14.112 6.676 20.350 1.00 92.19 100 GLN A N 1
ATOM 828 C CA . GLN A 1 100 ? -12.842 7.390 20.285 1.00 92.19 100 GLN A CA 1
ATOM 829 C C . GLN A 1 100 ? -12.641 8.053 18.919 1.00 92.19 100 GLN A C 1
ATOM 831 O O . GLN A 1 100 ? -13.048 7.528 17.875 1.00 92.19 100 GLN A O 1
ATOM 836 N N . ASN A 1 101 ? -11.965 9.205 18.910 1.00 89.62 101 ASN A N 1
ATOM 837 C CA . ASN A 1 101 ? -11.529 9.837 17.668 1.00 89.62 101 ASN A CA 1
ATOM 838 C C . ASN A 1 101 ? -10.240 9.173 17.162 1.00 89.62 101 ASN A C 1
ATOM 840 O O . ASN A 1 101 ? -9.134 9.545 17.549 1.00 89.62 101 ASN A O 1
ATOM 844 N N . THR A 1 102 ? -10.387 8.180 16.287 1.00 92.25 102 THR A N 1
ATOM 845 C CA . THR A 1 102 ? -9.268 7.406 15.728 1.00 92.25 102 THR A CA 1
ATOM 846 C C . THR A 1 102 ? -8.656 8.025 14.470 1.00 92.25 102 THR A C 1
A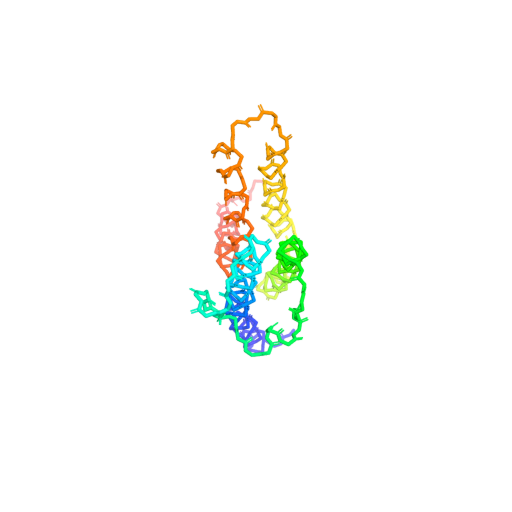TOM 848 O O . THR A 1 102 ? -7.591 7.587 14.033 1.00 92.25 102 THR A O 1
ATOM 851 N N . PHE A 1 103 ? -9.289 9.052 13.889 1.00 92.00 103 PHE A N 1
ATOM 852 C CA . PHE A 1 103 ? -8.831 9.671 12.643 1.00 92.00 103 PHE A CA 1
ATOM 853 C C . PHE A 1 103 ? -7.402 10.233 12.727 1.00 92.00 103 PHE A C 1
ATOM 855 O O . PHE A 1 103 ? -6.623 9.929 11.825 1.00 92.00 103 PHE A O 1
ATOM 862 N N . PRO A 1 104 ? -6.991 10.955 13.795 1.00 91.19 104 PRO A N 1
ATOM 863 C CA . PRO A 1 104 ? -5.622 11.455 13.906 1.00 91.19 104 PRO A CA 1
ATOM 864 C C . PRO A 1 104 ? -4.566 10.350 13.854 1.00 91.19 104 PRO A C 1
ATOM 866 O O . PRO A 1 104 ? -3.513 10.560 13.269 1.00 91.19 104 PRO A O 1
ATOM 869 N N . PHE A 1 105 ? -4.844 9.164 14.406 1.00 90.12 105 PHE A N 1
ATOM 870 C CA . PHE A 1 105 ? -3.908 8.036 14.365 1.00 90.12 105 PHE A CA 1
ATOM 871 C C . PHE A 1 105 ? -3.753 7.478 12.952 1.00 90.12 105 PHE A C 1
ATOM 873 O O . PHE A 1 105 ? -2.629 7.282 12.490 1.00 90.12 105 PHE A O 1
ATOM 880 N N . THR A 1 106 ? -4.868 7.266 12.246 1.00 92.69 106 THR A N 1
ATOM 881 C CA . THR A 1 106 ? -4.816 6.792 10.858 1.00 92.69 106 THR A CA 1
ATOM 882 C C . THR A 1 106 ? -4.167 7.826 9.944 1.00 92.69 106 THR A C 1
ATOM 884 O O . THR A 1 106 ? -3.304 7.476 9.141 1.00 92.69 106 THR A O 1
ATOM 887 N N . PHE A 1 107 ? -4.532 9.101 10.098 1.00 92.56 107 PHE A N 1
ATOM 888 C CA . PHE A 1 107 ? -3.953 10.197 9.331 1.00 92.56 107 PHE A CA 1
ATOM 889 C C . PHE A 1 107 ? -2.460 10.363 9.609 1.00 92.56 107 PHE A C 1
ATOM 891 O O . PHE A 1 107 ? -1.695 10.570 8.677 1.00 92.56 107 PHE A O 1
ATOM 898 N N . LEU A 1 108 ? -2.020 10.239 10.862 1.00 92.44 108 LEU A N 1
ATOM 899 C CA . LEU A 1 108 ? -0.604 10.341 11.198 1.00 92.44 108 LEU A CA 1
ATOM 900 C C . LEU A 1 108 ? 0.187 9.205 10.550 1.00 92.44 108 LEU A C 1
ATOM 902 O O . LEU A 1 108 ? 1.185 9.481 9.896 1.00 92.44 108 LEU A O 1
ATOM 906 N N . LEU A 1 109 ? -0.265 7.952 10.662 1.00 94.00 109 LEU A N 1
ATOM 907 C CA . LEU A 1 109 ? 0.471 6.824 10.089 1.00 94.00 109 LEU A CA 1
ATOM 908 C C . LEU A 1 109 ? 0.521 6.878 8.558 1.00 94.00 109 LEU A C 1
ATOM 910 O O . LEU A 1 109 ? 1.602 6.838 7.975 1.00 94.00 109 LEU A O 1
ATOM 914 N N . TYR A 1 110 ? -0.636 6.994 7.905 1.00 95.31 110 TYR A N 1
ATOM 915 C CA . TYR A 1 110 ? -0.706 6.966 6.445 1.00 95.31 110 TYR A CA 1
ATOM 916 C C . TYR A 1 110 ? -0.286 8.289 5.811 1.00 95.31 110 TYR A C 1
ATOM 918 O O . TYR A 1 110 ? 0.378 8.284 4.778 1.00 95.31 110 TYR A O 1
ATOM 926 N N . GLY A 1 111 ? -0.611 9.423 6.431 1.00 94.06 111 GLY A N 1
ATOM 927 C CA . GLY A 1 111 ? -0.217 10.747 5.959 1.00 94.06 111 GLY A CA 1
ATOM 928 C C . GLY A 1 111 ? 1.285 10.975 6.084 1.00 94.06 111 GLY A C 1
ATOM 929 O O . GLY A 1 111 ? 1.920 11.313 5.086 1.00 94.06 111 GLY A O 1
ATOM 930 N N . LEU A 1 112 ? 1.880 10.733 7.262 1.00 94.25 112 LEU A N 1
ATOM 931 C CA . LEU A 1 112 ? 3.336 10.852 7.409 1.00 94.25 112 LEU A CA 1
ATOM 932 C C . LEU A 1 112 ? 4.062 9.779 6.607 1.00 94.25 112 LEU A C 1
ATOM 934 O O . LEU A 1 112 ? 5.045 10.104 5.957 1.00 94.25 112 LEU A O 1
ATOM 938 N N . GLY A 1 113 ? 3.565 8.540 6.589 1.00 94.94 113 GLY A N 1
ATOM 939 C CA . GLY A 1 113 ? 4.151 7.476 5.779 1.00 94.94 113 GLY A CA 1
ATOM 940 C C . GLY A 1 113 ? 4.184 7.831 4.292 1.00 94.94 113 GLY A C 1
ATOM 941 O O . GLY A 1 113 ? 5.235 7.739 3.661 1.00 94.94 113 GLY A O 1
ATOM 942 N N . THR A 1 114 ? 3.062 8.301 3.740 1.00 94.94 114 THR A N 1
ATOM 943 C CA . THR A 1 114 ? 2.978 8.716 2.330 1.00 94.94 114 THR A CA 1
ATOM 944 C C . THR A 1 114 ? 3.862 9.930 2.063 1.00 94.94 114 THR A C 1
ATOM 946 O O . THR A 1 114 ? 4.569 9.970 1.059 1.00 94.94 114 THR A O 1
ATOM 949 N N . LEU A 1 115 ? 3.889 10.911 2.970 1.00 95.56 115 LEU A N 1
ATOM 950 C CA . LEU A 1 115 ? 4.786 12.058 2.849 1.00 95.56 115 LEU A CA 1
ATOM 951 C C . LEU A 1 115 ? 6.257 11.618 2.856 1.00 95.56 115 LEU A C 1
ATOM 953 O O . LEU A 1 115 ? 7.026 12.065 2.012 1.00 95.56 115 LEU A O 1
ATOM 957 N N . SER A 1 116 ? 6.648 10.716 3.760 1.00 95.06 116 SER A N 1
ATOM 958 C CA . SER A 1 116 ? 7.995 10.144 3.804 1.00 95.06 116 SER A CA 1
ATOM 959 C C . SER A 1 116 ? 8.330 9.405 2.511 1.00 95.06 116 SER A C 1
ATOM 961 O O . SER A 1 116 ? 9.398 9.639 1.952 1.00 95.06 116 SER A O 1
ATOM 963 N N . MET A 1 117 ? 7.413 8.586 1.991 1.00 94.56 117 MET A N 1
ATOM 964 C CA . MET A 1 117 ? 7.566 7.907 0.702 1.00 94.56 117 MET A CA 1
ATOM 965 C C . MET A 1 117 ? 7.837 8.906 -0.431 1.00 94.56 117 MET A C 1
ATOM 967 O O . MET A 1 117 ? 8.788 8.724 -1.193 1.00 94.56 117 MET A O 1
ATOM 971 N N . LEU A 1 118 ? 7.038 9.975 -0.521 1.00 93.69 118 LEU A N 1
ATOM 972 C CA . LEU A 1 118 ? 7.157 11.003 -1.557 1.00 93.69 118 LEU A CA 1
ATOM 973 C C . LEU A 1 118 ? 8.429 11.843 -1.412 1.00 93.69 118 LEU A C 1
ATOM 975 O O . LEU A 1 118 ? 9.061 12.153 -2.417 1.00 93.69 118 LEU A O 1
ATOM 979 N N . LEU A 1 119 ? 8.837 12.188 -0.189 1.00 94.88 119 LEU A N 1
ATOM 980 C CA . LEU A 1 119 ? 10.089 12.909 0.059 1.00 94.88 119 LEU A CA 1
ATOM 981 C C . LEU A 1 119 ? 11.301 12.061 -0.337 1.00 94.88 119 LEU A C 1
ATOM 983 O O . LEU A 1 119 ? 12.184 12.541 -1.046 1.00 94.88 119 LEU A O 1
ATOM 987 N N . VAL A 1 120 ? 11.312 10.785 0.062 1.00 93.75 120 VAL A N 1
ATOM 988 C CA . VAL A 1 120 ? 12.352 9.822 -0.329 1.00 93.75 120 VAL A CA 1
ATOM 989 C C . VAL A 1 120 ? 12.368 9.623 -1.845 1.00 93.75 120 VAL A C 1
ATOM 991 O O . VAL A 1 120 ? 13.443 9.553 -2.434 1.00 93.75 120 VAL A O 1
ATOM 994 N N . PHE A 1 121 ? 11.204 9.602 -2.498 1.00 90.75 121 PHE A N 1
ATOM 995 C CA . PHE A 1 121 ? 11.130 9.548 -3.955 1.00 90.75 121 PHE A CA 1
ATOM 996 C C . PHE A 1 121 ? 11.620 10.837 -4.619 1.00 90.75 121 PHE A C 1
ATOM 998 O O . PHE A 1 121 ? 12.324 10.770 -5.617 1.00 90.75 121 PHE A O 1
ATOM 1005 N N . GLY A 1 122 ? 11.308 12.013 -4.069 1.00 90.69 122 GLY A N 1
ATOM 1006 C CA . GLY A 1 122 ? 11.712 13.309 -4.628 1.00 90.69 122 GLY A CA 1
ATOM 1007 C C . GLY A 1 122 ? 13.228 13.443 -4.793 1.00 90.69 122 GLY A C 1
ATOM 1008 O O . GLY A 1 122 ? 13.714 14.019 -5.766 1.00 90.69 122 GLY A O 1
ATOM 1009 N N . PHE A 1 123 ? 13.982 12.813 -3.897 1.00 91.31 123 PHE A N 1
ATOM 1010 C CA . PHE A 1 123 ? 15.434 12.704 -3.959 1.00 91.31 123 PHE A CA 1
ATOM 1011 C C . PHE A 1 123 ? 15.956 11.969 -5.217 1.00 91.31 123 PHE A C 1
ATOM 1013 O O . PHE A 1 123 ? 17.064 12.246 -5.672 1.00 91.31 123 PHE A O 1
ATOM 1020 N N . TYR A 1 124 ? 15.151 11.121 -5.867 1.00 86.31 124 TYR A N 1
ATOM 1021 C CA . TYR A 1 124 ? 15.480 10.489 -7.157 1.00 86.31 124 TYR A CA 1
ATOM 1022 C C . TYR A 1 124 ? 15.807 11.506 -8.269 1.00 86.31 124 TYR A C 1
ATOM 1024 O O . TYR A 1 124 ? 16.639 11.238 -9.143 1.00 86.31 124 TYR A O 1
ATOM 1032 N N . PHE A 1 125 ? 15.175 12.684 -8.238 1.00 89.31 125 PHE A N 1
ATOM 1033 C CA . PHE A 1 125 ? 15.290 13.699 -9.289 1.00 89.31 125 PHE A CA 1
ATOM 1034 C C . PHE A 1 125 ? 16.528 14.599 -9.163 1.00 89.31 125 PHE A C 1
ATOM 1036 O O . PHE A 1 125 ? 16.800 15.381 -10.070 1.00 89.31 125 PHE A O 1
ATOM 1043 N N . PHE A 1 126 ? 17.308 14.477 -8.087 1.00 92.56 126 PHE A N 1
ATOM 1044 C CA . PHE A 1 126 ? 18.531 15.259 -7.895 1.00 92.56 126 PHE A CA 1
ATOM 1045 C C . PHE A 1 126 ? 19.684 14.759 -8.782 1.00 92.56 126 PHE A C 1
ATOM 1047 O O . PHE A 1 126 ? 19.671 13.638 -9.300 1.00 92.56 126 PHE A O 1
ATOM 1054 N N . GLU A 1 127 ? 20.714 15.584 -8.967 1.00 91.88 127 GLU A N 1
ATOM 1055 C CA . GLU A 1 127 ? 21.921 15.236 -9.730 1.00 91.88 127 GLU A CA 1
ATOM 1056 C C . GLU A 1 127 ? 22.861 14.329 -8.924 1.00 91.88 127 GLU A C 1
ATOM 1058 O O . GLU A 1 127 ? 23.917 14.731 -8.442 1.00 91.88 127 GLU A O 1
ATOM 1063 N N . TRP A 1 128 ? 22.457 13.074 -8.752 1.00 91.81 128 TRP A N 1
ATOM 1064 C CA . TRP A 1 128 ? 23.254 12.044 -8.089 1.00 91.81 128 TRP A CA 1
ATOM 1065 C C . TRP A 1 128 ? 23.642 10.913 -9.036 1.00 91.81 128 TRP A C 1
ATOM 1067 O O . TRP A 1 128 ? 23.073 10.758 -10.118 1.00 91.81 128 TRP A O 1
ATOM 1077 N N . SER A 1 129 ? 24.588 10.077 -8.600 1.00 93.75 129 SER A N 1
ATOM 1078 C CA . SER A 1 129 ? 24.940 8.856 -9.325 1.00 93.75 129 SER A CA 1
ATOM 1079 C C . SER A 1 129 ? 23.730 7.920 -9.464 1.00 93.75 129 SER A C 1
ATOM 1081 O O . SER A 1 129 ? 22.853 7.867 -8.598 1.00 93.75 129 SER A O 1
ATOM 1083 N N . ILE A 1 130 ? 23.706 7.133 -10.543 1.00 86.94 130 ILE A N 1
ATOM 1084 C CA . ILE A 1 130 ? 22.625 6.175 -10.849 1.00 86.94 130 ILE A CA 1
ATOM 1085 C C . ILE A 1 130 ? 22.385 5.207 -9.678 1.00 86.94 130 ILE A C 1
ATOM 1087 O O . ILE A 1 130 ? 21.244 4.930 -9.319 1.00 86.94 130 ILE A O 1
ATOM 1091 N N . GLN A 1 131 ? 23.458 4.746 -9.032 1.00 91.19 131 GLN A N 1
ATOM 1092 C CA . GLN A 1 131 ? 23.393 3.844 -7.877 1.00 91.19 131 GLN A CA 1
ATOM 1093 C C . GLN A 1 131 ? 22.673 4.487 -6.687 1.00 91.19 131 GLN A C 1
ATOM 1095 O O . GLN A 1 131 ? 21.875 3.838 -6.014 1.00 91.19 131 GLN A O 1
ATOM 1100 N N . THR A 1 132 ? 22.940 5.766 -6.428 1.00 90.56 132 THR A N 1
ATOM 1101 C CA . THR A 1 132 ? 22.279 6.513 -5.358 1.00 90.56 132 THR A CA 1
ATOM 1102 C C . THR A 1 132 ? 20.802 6.713 -5.684 1.00 90.56 132 THR A C 1
ATOM 1104 O O . THR A 1 132 ? 19.959 6.408 -4.845 1.00 90.56 132 THR A O 1
ATOM 1107 N N . LYS A 1 133 ? 20.466 7.106 -6.919 1.00 87.44 133 LYS A N 1
ATOM 1108 C CA . LYS A 1 133 ? 19.068 7.223 -7.374 1.00 87.44 133 LYS A CA 1
ATOM 1109 C C . LYS A 1 133 ? 18.290 5.919 -7.200 1.00 87.44 133 LYS A C 1
ATOM 1111 O O . LYS A 1 133 ? 17.191 5.940 -6.653 1.00 87.44 133 LYS A O 1
ATOM 1116 N N . ALA A 1 134 ? 18.886 4.789 -7.583 1.00 87.56 134 ALA A N 1
ATOM 1117 C CA . ALA A 1 134 ? 18.281 3.471 -7.408 1.00 87.56 134 ALA A CA 1
ATOM 1118 C C . ALA A 1 134 ? 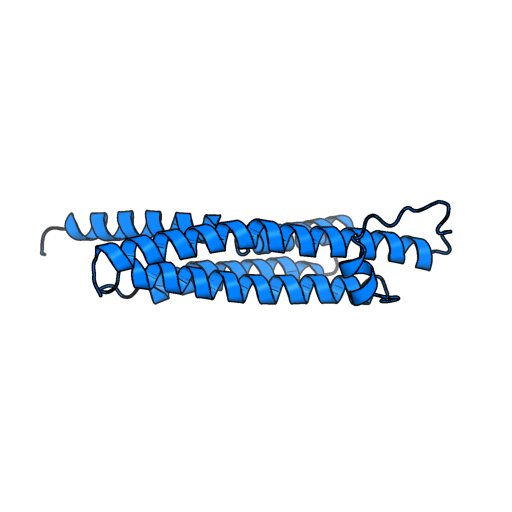17.987 3.157 -5.930 1.00 87.56 134 ALA A C 1
ATOM 1120 O O . ALA A 1 134 ? 16.917 2.647 -5.614 1.00 87.56 134 ALA A O 1
ATOM 1121 N N . LYS A 1 135 ? 18.885 3.519 -5.002 1.00 91.75 135 LYS A N 1
ATOM 1122 C CA . LYS A 1 135 ? 18.649 3.337 -3.558 1.00 91.75 135 LYS A CA 1
ATOM 1123 C C . LYS A 1 135 ? 17.463 4.156 -3.053 1.00 91.75 135 LYS A C 1
ATOM 1125 O O . LYS A 1 135 ? 16.652 3.624 -2.300 1.00 91.75 135 LYS A O 1
ATOM 1130 N N . PHE A 1 136 ? 17.343 5.420 -3.458 1.00 92.12 136 PHE A N 1
ATOM 1131 C CA . PHE A 1 136 ? 16.206 6.262 -3.065 1.00 92.12 136 PHE A CA 1
ATOM 1132 C C . PHE A 1 136 ? 14.889 5.761 -3.654 1.00 92.12 136 PHE A C 1
ATOM 1134 O O . PHE A 1 136 ? 13.897 5.680 -2.933 1.00 92.12 136 PHE A O 1
ATOM 1141 N N . TYR A 1 137 ? 14.900 5.337 -4.919 1.00 88.62 137 TYR A N 1
ATOM 1142 C CA . TYR A 1 137 ? 13.762 4.668 -5.546 1.00 88.62 137 TYR A CA 1
ATOM 1143 C C . TYR A 1 137 ? 13.320 3.439 -4.738 1.00 88.62 137 TYR A C 1
ATOM 1145 O O . TYR A 1 137 ? 12.173 3.373 -4.303 1.00 88.62 137 TYR A O 1
ATOM 1153 N N . LEU A 1 138 ? 14.240 2.505 -4.469 1.00 89.25 138 LEU A N 1
ATOM 1154 C CA . LEU A 1 138 ? 13.934 1.277 -3.730 1.00 89.25 138 LEU A CA 1
ATOM 1155 C C . LEU A 1 138 ? 13.442 1.580 -2.315 1.00 89.25 138 LEU A C 1
ATOM 1157 O O . LEU A 1 138 ? 12.449 1.014 -1.880 1.00 89.25 138 LEU A O 1
ATOM 1161 N N . THR A 1 139 ? 14.079 2.523 -1.620 1.00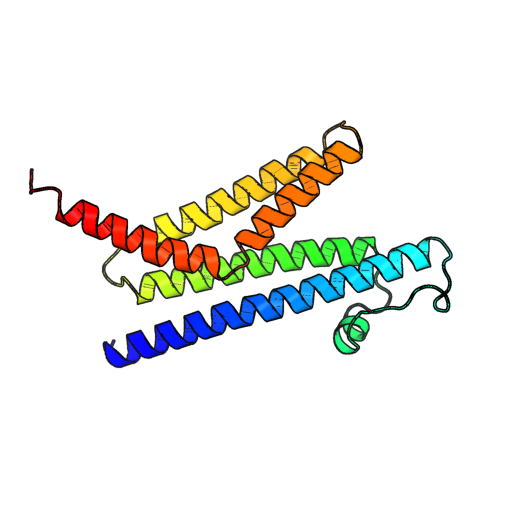 92.50 139 THR A N 1
ATOM 1162 C CA . THR A 1 139 ? 13.660 2.918 -0.267 1.00 92.50 139 THR A CA 1
ATOM 1163 C C . THR A 1 139 ? 12.246 3.495 -0.268 1.00 92.50 139 THR A C 1
ATOM 1165 O O . THR A 1 139 ? 11.451 3.163 0.605 1.00 92.50 139 THR A O 1
ATOM 1168 N N . SER A 1 140 ? 11.904 4.335 -1.249 1.00 92.94 140 SER A N 1
ATOM 1169 C CA . SER A 1 140 ? 10.541 4.851 -1.391 1.00 92.94 140 SER A CA 1
ATOM 1170 C C . SER A 1 140 ? 9.541 3.717 -1.634 1.00 92.94 140 SER A C 1
ATOM 1172 O O . SER A 1 140 ? 8.528 3.638 -0.943 1.00 92.94 140 SER A O 1
ATOM 1174 N N . MET A 1 141 ? 9.864 2.790 -2.539 1.00 89.31 141 MET A N 1
ATOM 1175 C CA . MET A 1 141 ? 9.011 1.635 -2.826 1.00 89.31 141 MET A CA 1
ATOM 1176 C C . MET A 1 141 ? 8.801 0.735 -1.602 1.00 89.31 141 MET A C 1
ATOM 1178 O O . MET A 1 141 ? 7.683 0.283 -1.384 1.00 89.31 141 MET A O 1
ATOM 1182 N N . GLU A 1 142 ? 9.822 0.517 -0.771 1.00 91.88 142 GLU A N 1
ATOM 1183 C CA . GLU A 1 142 ? 9.700 -0.249 0.481 1.00 91.88 142 GLU A CA 1
ATOM 1184 C C . GLU A 1 142 ? 8.786 0.446 1.505 1.00 91.88 142 GLU A C 1
ATOM 1186 O O . GLU A 1 142 ? 7.986 -0.209 2.177 1.00 91.88 142 GLU A O 1
ATOM 1191 N N . ILE A 1 143 ? 8.842 1.782 1.599 1.00 93.81 143 ILE A N 1
ATOM 1192 C CA . ILE A 1 143 ? 7.909 2.550 2.440 1.00 93.81 143 ILE A CA 1
ATOM 1193 C C . ILE A 1 143 ? 6.475 2.392 1.916 1.00 93.81 143 ILE A C 1
ATOM 1195 O O . ILE A 1 143 ? 5.568 2.136 2.707 1.00 93.81 143 ILE A O 1
ATOM 1199 N N . GLY A 1 144 ? 6.267 2.501 0.600 1.00 94.00 144 GLY A N 1
ATOM 1200 C CA . GLY A 1 144 ? 4.965 2.263 -0.030 1.00 94.00 144 GLY A CA 1
ATOM 1201 C C . GLY A 1 144 ? 4.448 0.853 0.251 1.00 94.00 144 GLY A C 1
ATOM 1202 O O . GLY A 1 144 ? 3.358 0.689 0.791 1.00 94.00 144 GLY A O 1
ATOM 1203 N N . HIS A 1 145 ? 5.282 -0.161 0.021 1.00 92.62 145 HIS A N 1
ATOM 1204 C CA . HIS A 1 145 ? 4.974 -1.564 0.291 1.00 92.62 145 HIS A CA 1
ATOM 1205 C C . HIS A 1 145 ? 4.574 -1.812 1.753 1.00 92.62 145 HIS A C 1
ATOM 1207 O O . HIS A 1 145 ? 3.639 -2.569 2.022 1.00 92.62 145 HIS A O 1
ATOM 1213 N N . PHE A 1 146 ? 5.249 -1.161 2.708 1.00 95.19 146 PHE A N 1
ATOM 1214 C CA . PHE A 1 146 ? 4.855 -1.214 4.114 1.00 95.19 146 PHE A CA 1
ATOM 1215 C C . PHE A 1 146 ? 3.447 -0.645 4.326 1.00 95.19 146 PHE A C 1
ATOM 1217 O O . PHE A 1 146 ? 2.635 -1.304 4.972 1.00 95.19 146 PHE A O 1
ATOM 1224 N N . LEU A 1 147 ? 3.136 0.532 3.774 1.00 95.88 147 LEU A N 1
ATOM 1225 C CA . LEU A 1 147 ? 1.814 1.169 3.896 1.00 95.88 147 LEU A CA 1
ATOM 1226 C C . LEU A 1 147 ? 0.705 0.366 3.201 1.00 95.88 147 LEU A C 1
ATOM 1228 O O . LEU A 1 147 ? -0.430 0.336 3.675 1.00 95.88 147 LEU A O 1
ATOM 1232 N N . GLU A 1 148 ? 1.048 -0.321 2.118 1.00 95.50 148 GLU A N 1
ATOM 1233 C CA . GLU A 1 148 ? 0.198 -1.218 1.330 1.00 95.50 148 GLU A CA 1
ATOM 1234 C C . GLU A 1 148 ? 0.220 -2.654 1.871 1.00 95.50 148 GLU A C 1
ATOM 1236 O O . GLU A 1 148 ? 0.273 -3.633 1.116 1.00 95.50 148 GLU A O 1
ATOM 1241 N N . SER A 1 149 ? 0.241 -2.788 3.194 1.00 96.12 149 SER A N 1
ATOM 1242 C CA . SER A 1 149 ? 0.183 -4.080 3.860 1.00 96.12 149 SER A CA 1
ATOM 1243 C C . SER A 1 149 ? -0.766 -4.060 5.051 1.00 96.12 149 SER A C 1
ATOM 1245 O O . SER A 1 149 ? -1.152 -3.009 5.581 1.00 96.12 149 SER A O 1
ATOM 1247 N N . SER A 1 150 ? -1.148 -5.250 5.501 1.00 95.94 150 SER A N 1
ATOM 1248 C CA . SER A 1 150 ? -1.957 -5.424 6.703 1.00 95.94 150 SER A CA 1
ATOM 1249 C C . SER A 1 150 ? -1.245 -4.974 7.986 1.00 95.94 150 SER A C 1
ATOM 1251 O O . SER A 1 150 ? -1.896 -4.579 8.960 1.00 95.94 150 SER A O 1
ATOM 1253 N N . LEU A 1 151 ? 0.091 -4.965 7.986 1.00 93.94 151 LEU A N 1
ATOM 1254 C CA . LEU A 1 151 ? 0.924 -4.723 9.164 1.00 93.94 151 LEU A CA 1
ATOM 1255 C C . LEU A 1 151 ? 0.704 -3.340 9.821 1.00 93.94 151 LEU A C 1
ATOM 1257 O O . LEU A 1 151 ? 0.444 -3.323 11.028 1.00 93.94 151 LEU A O 1
ATOM 1261 N N . PRO A 1 152 ? 0.729 -2.196 9.101 1.00 94.25 152 PRO A N 1
ATOM 1262 C CA . PRO A 1 152 ? 0.357 -0.882 9.637 1.00 94.25 152 PRO A CA 1
ATOM 1263 C C . PRO A 1 152 ? -0.958 -0.887 10.417 1.00 94.25 152 PRO A C 1
ATOM 1265 O O . PRO A 1 152 ? -1.054 -0.300 11.494 1.00 94.25 152 PRO A O 1
ATOM 1268 N N . THR A 1 153 ? -1.965 -1.597 9.908 1.00 94.44 153 THR A N 1
ATOM 1269 C CA . THR A 1 153 ? -3.288 -1.678 10.535 1.00 94.44 153 THR A CA 1
ATOM 1270 C C . THR A 1 153 ? -3.225 -2.381 11.888 1.00 94.44 153 THR A C 1
ATOM 1272 O O . THR A 1 153 ? -3.782 -1.900 12.877 1.00 94.44 153 THR A O 1
ATOM 1275 N N . LEU A 1 154 ? -2.516 -3.512 11.951 1.00 94.44 154 LEU A N 1
ATOM 1276 C CA . LEU A 1 154 ? -2.325 -4.273 13.188 1.00 94.44 154 LEU A CA 1
ATOM 1277 C C . LEU A 1 154 ? -1.522 -3.467 14.215 1.00 94.44 154 LEU A C 1
ATOM 1279 O O . LEU A 1 154 ? -1.879 -3.438 15.396 1.00 94.44 154 LEU A O 1
ATOM 1283 N N . LEU A 1 155 ? -0.482 -2.765 13.758 1.00 93.69 155 LEU A N 1
ATOM 1284 C CA . LEU A 1 155 ? 0.317 -1.871 14.593 1.00 93.69 155 LEU A CA 1
ATOM 1285 C C . LEU A 1 155 ? -0.526 -0.724 15.158 1.00 93.69 155 LEU A C 1
ATOM 1287 O O . LEU A 1 155 ? -0.390 -0.412 16.339 1.00 93.69 155 LEU A O 1
ATOM 1291 N N . MET A 1 156 ? -1.438 -0.140 14.376 1.00 93.62 156 MET A N 1
ATOM 1292 C CA . MET A 1 156 ? -2.359 0.882 14.888 1.00 93.62 156 MET A CA 1
ATOM 1293 C C . MET A 1 156 ? -3.325 0.335 15.928 1.00 93.62 156 MET A C 1
ATOM 1295 O O . MET A 1 156 ? -3.511 0.973 16.960 1.00 93.62 156 MET A O 1
ATOM 1299 N N . LEU A 1 157 ? -3.926 -0.835 15.691 1.00 93.81 157 LEU A N 1
ATOM 1300 C CA . LEU A 1 157 ? -4.847 -1.447 16.652 1.00 93.81 157 LEU A CA 1
ATOM 1301 C C . LEU A 1 157 ? -4.176 -1.672 18.012 1.00 93.81 157 LEU A C 1
ATOM 1303 O O . LEU A 1 157 ? -4.769 -1.365 19.051 1.00 93.81 157 LEU A O 1
ATOM 1307 N N . LEU A 1 158 ? -2.941 -2.184 17.998 1.00 93.62 158 LEU A N 1
ATOM 1308 C CA . LEU A 1 158 ? -2.132 -2.414 19.194 1.00 93.62 158 LEU A CA 1
ATOM 1309 C C . LEU A 1 158 ? -1.667 -1.100 19.828 1.00 93.62 158 LEU A C 1
ATOM 1311 O O . LEU A 1 158 ? -1.863 -0.894 21.025 1.00 93.62 158 LEU A O 1
ATOM 1315 N N . GLY A 1 159 ? -1.093 -0.198 19.033 1.00 92.31 159 GLY A N 1
ATOM 1316 C CA . GLY A 1 159 ? -0.580 1.088 19.497 1.00 92.31 159 GLY A CA 1
ATOM 1317 C C . GLY A 1 159 ? -1.672 1.957 20.116 1.00 92.31 159 GLY A C 1
ATOM 1318 O O . GLY A 1 159 ? -1.469 2.544 21.176 1.00 92.31 159 GLY A O 1
ATOM 1319 N N . PHE A 1 160 ? -2.864 1.971 19.521 1.00 92.88 160 PHE A N 1
ATOM 1320 C CA . PHE A 1 160 ? -4.002 2.705 20.062 1.00 92.88 160 PHE A CA 1
ATOM 1321 C C . PHE A 1 160 ? -4.525 2.090 21.361 1.00 92.88 160 PHE A C 1
ATOM 1323 O O . PHE A 1 160 ? -4.861 2.819 22.292 1.00 92.88 160 PHE A O 1
ATOM 1330 N N . LYS A 1 161 ? -4.530 0.755 21.475 1.00 92.56 161 LYS A N 1
ATOM 1331 C CA . LYS A 1 161 ? -4.872 0.081 22.734 1.00 92.56 161 LYS A CA 1
ATOM 1332 C C . LYS A 1 161 ? -3.919 0.487 23.859 1.00 92.56 161 LYS A C 1
ATOM 1334 O O . LYS A 1 161 ? -4.374 0.829 24.944 1.00 92.56 161 LYS A O 1
ATOM 1339 N N . ILE A 1 162 ? -2.612 0.480 23.586 1.00 92.50 162 ILE A N 1
ATOM 1340 C CA . ILE A 1 162 ? -1.579 0.902 24.544 1.00 92.50 162 ILE A CA 1
ATOM 1341 C C . ILE A 1 162 ? -1.775 2.373 24.928 1.00 92.50 162 ILE A C 1
ATOM 1343 O O . ILE A 1 162 ? -1.719 2.711 26.109 1.00 92.50 162 ILE A O 1
ATOM 1347 N N . TYR A 1 163 ? -2.053 3.237 23.947 1.00 91.25 163 TYR A N 1
ATOM 1348 C CA . TYR A 1 163 ? -2.348 4.647 24.189 1.00 91.25 163 TYR A CA 1
ATOM 1349 C C . TYR A 1 163 ? -3.531 4.824 25.147 1.00 91.25 163 TYR A C 1
ATOM 1351 O O . TYR A 1 163 ? -3.383 5.525 26.147 1.00 91.25 163 TYR A O 1
ATOM 1359 N N . LEU A 1 164 ? -4.661 4.150 24.910 1.00 90.00 164 LEU A N 1
ATOM 1360 C CA . LEU A 1 164 ? -5.823 4.220 25.802 1.00 90.00 164 LEU A CA 1
ATOM 1361 C C . LEU A 1 164 ? -5.485 3.745 27.220 1.00 90.00 164 LEU A C 1
ATOM 1363 O O . LEU A 1 164 ? -5.764 4.457 28.181 1.00 90.00 164 LEU A O 1
ATOM 1367 N N . SER A 1 165 ? -4.800 2.605 27.354 1.00 89.44 165 SER A N 1
ATOM 1368 C CA . SER A 1 165 ? -4.369 2.101 28.664 1.00 89.44 165 SER A CA 1
ATOM 1369 C C . SER A 1 165 ? -3.437 3.072 29.399 1.00 89.44 165 SER A C 1
ATOM 1371 O O . SER A 1 165 ? -3.480 3.149 30.620 1.00 89.44 165 SER A O 1
ATOM 1373 N N . SER A 1 166 ? -2.618 3.850 28.684 1.00 89.00 166 SER A N 1
ATOM 1374 C CA . SER A 1 166 ? -1.762 4.873 29.304 1.00 89.00 166 SER A CA 1
ATOM 1375 C C . SER A 1 166 ? -2.533 6.095 29.815 1.00 89.00 166 SER A C 1
ATOM 1377 O O . SER A 1 166 ? -2.084 6.737 30.762 1.00 89.00 166 SER A O 1
ATOM 1379 N N . GLN A 1 167 ? -3.685 6.417 29.213 1.00 83.06 167 GLN A N 1
ATOM 1380 C CA . GLN A 1 167 ? -4.545 7.515 29.667 1.00 83.06 167 GLN A CA 1
ATOM 1381 C C . GLN A 1 167 ? -5.323 7.127 30.928 1.00 83.06 167 GLN A C 1
ATOM 1383 O O . GLN A 1 167 ? -5.450 7.946 31.827 1.00 83.06 167 GLN A O 1
ATOM 1388 N N . GLU A 1 168 ? -5.773 5.873 31.035 1.00 71.81 168 GLU A N 1
ATOM 1389 C CA . GLU A 1 168 ? -6.461 5.356 32.232 1.00 71.81 168 GLU A CA 1
ATOM 1390 C C . GLU A 1 168 ? -5.558 5.316 33.479 1.00 71.81 168 GLU A C 1
ATOM 1392 O O . GLU A 1 168 ? -6.050 5.364 34.604 1.00 71.81 168 GLU A O 1
ATOM 1397 N N . VAL A 1 169 ? -4.235 5.235 33.294 1.00 60.94 169 VAL A N 1
ATOM 1398 C CA . VAL A 1 169 ? -3.247 5.197 34.387 1.00 60.94 169 VAL A CA 1
ATOM 1399 C C . VAL A 1 169 ? -2.899 6.594 34.912 1.00 60.94 169 VAL A C 1
ATOM 1401 O O . VAL A 1 169 ? -2.386 6.705 36.025 1.00 60.94 169 VAL A O 1
ATOM 1404 N N . LYS A 1 170 ? -3.188 7.671 34.166 1.00 49.91 170 LYS A N 1
ATOM 1405 C CA . LYS A 1 170 ? -3.026 9.033 34.688 1.00 49.91 170 LYS A CA 1
ATOM 1406 C C . LYS A 1 170 ? -4.153 9.292 35.698 1.00 49.91 170 LYS A C 1
ATOM 1408 O O . LYS A 1 170 ? -5.310 9.345 35.282 1.00 49.91 170 LYS A O 1
ATOM 1413 N N . PRO A 1 171 ? -3.861 9.413 37.008 1.00 43.00 171 PRO A N 1
ATOM 1414 C CA . PRO A 1 171 ? -4.894 9.755 37.971 1.00 43.00 171 PRO A CA 1
ATOM 1415 C C . PRO A 1 171 ? -5.405 11.152 37.629 1.00 43.00 171 PRO A C 1
ATOM 1417 O O . PRO A 1 171 ? -4.606 12.008 37.261 1.00 43.00 171 PRO A O 1
ATOM 1420 N N . ASN A 1 172 ? -6.721 11.346 37.725 1.00 51.53 172 ASN A N 1
ATOM 1421 C CA . ASN A 1 172 ? -7.379 12.640 37.557 1.00 51.53 172 ASN A CA 1
ATOM 1422 C C . ASN A 1 172 ? -6.592 13.729 38.311 1.00 51.53 172 ASN A C 1
ATOM 1424 O O . ASN A 1 172 ? -6.596 13.729 39.544 1.00 51.53 172 ASN A O 1
ATOM 1428 N N . GLU A 1 173 ? -5.901 14.595 37.569 1.00 37.78 173 GLU A N 1
ATOM 1429 C CA . GLU A 1 173 ? -5.342 15.854 38.077 1.00 37.78 173 GLU A CA 1
ATOM 1430 C C . GLU A 1 173 ? -6.454 16.897 38.220 1.00 37.78 173 GLU A C 1
ATOM 1432 O O . GLU A 1 173 ? -7.304 16.989 37.300 1.00 37.78 173 GLU A O 1
#